Protein AF-A0A956JWN5-F1 (afdb_monomer_lite)

Secondary structure (DSSP, 8-state):
---GGGG--HHHHHHH-SSHHHHHHHHTT-SGGGTEEEEEE-TTS-EEEEEEEETTEEEEEEEETTT--EEE-SS-SSSS-HHHHHHHHHHHH-GGGGT---SS-----------------------------------

pLDDT: mean 74.76, std 22.41, range [24.73, 94.75]

Radius of gyration: 19.2 Å; chains: 1; bounding box: 53×40×54 Å

Foldseek 3Di:
DQQLLVPDDPVNLVVQFPDPVQLVLLQVLLDCVQAKDPWAAPPSNQKTWIWHQDDPGIKIWMAGSNVRAIDIPDPDPDPPGSPNSNPSSNCVVPVVSHVDCNPDDDDDDDDDDPDDDDDDDDDDDDDDDDDDDDDDDDD

Sequence (139 aa):
MTSAAASWTSERIAALAVDLKALERARKLSKPSKGWSGLAADDEGSVLRGTCSGSSGRYEVSVDLRSGDAECSCPSRQQPCKHALGMLLMLLADPSTFGIELGGAVGHDEGDEAASAPAAGDAAPTASADPAQTVELLA

Structure (mmCIF, N/CA/C/O backbone):
data_AF-A0A956JWN5-F1
#
_entry.id   AF-A0A956JWN5-F1
#
loop_
_atom_site.group_PDB
_atom_site.id
_atom_site.type_symbol
_atom_site.label_atom_id
_atom_site.label_alt_id
_atom_site.label_comp_id
_atom_site.label_asym_id
_atom_site.label_entity_id
_atom_site.label_seq_id
_atom_site.pdbx_PDB_ins_code
_atom_site.Cartn_x
_atom_site.Cartn_y
_atom_site.Cartn_z
_atom_site.occupancy
_atom_site.B_iso_or_equiv
_atom_site.auth_seq_id
_atom_site.auth_comp_id
_atom_site.auth_asym_id
_atom_site.auth_atom_id
_atom_site.pdbx_PDB_model_num
ATOM 1 N N . MET A 1 1 ? -19.256 -13.081 -9.674 1.00 48.66 1 MET A N 1
ATOM 2 C CA . MET A 1 1 ? -17.827 -13.166 -9.315 1.00 48.66 1 MET A CA 1
ATOM 3 C C . MET A 1 1 ? -17.553 -11.992 -8.397 1.00 48.66 1 MET A C 1
ATOM 5 O O . MET A 1 1 ? -17.767 -10.865 -8.817 1.00 48.66 1 MET A O 1
ATOM 9 N N . THR A 1 2 ? -17.257 -12.246 -7.125 1.00 57.31 2 THR A N 1
ATOM 10 C CA . THR A 1 2 ? -16.983 -11.187 -6.141 1.00 57.31 2 THR A CA 1
ATOM 11 C C . THR A 1 2 ? -15.560 -10.691 -6.372 1.00 57.31 2 THR A C 1
ATOM 13 O O . THR A 1 2 ? -14.642 -11.506 -6.363 1.00 57.31 2 THR A O 1
ATOM 16 N N . SER A 1 3 ? -15.375 -9.394 -6.626 1.00 71.94 3 SER A N 1
ATOM 17 C CA . SER A 1 3 ? -14.040 -8.805 -6.808 1.00 71.94 3 SER A CA 1
ATOM 18 C C . SER A 1 3 ? -13.193 -8.985 -5.540 1.00 71.94 3 SER A C 1
ATOM 20 O O . SER A 1 3 ? -13.714 -8.853 -4.428 1.00 71.94 3 SER A O 1
ATOM 22 N N . ALA A 1 4 ? -11.894 -9.277 -5.691 1.00 81.88 4 ALA A N 1
ATOM 23 C CA . ALA A 1 4 ? -10.971 -9.481 -4.570 1.00 81.88 4 ALA A CA 1
ATOM 24 C C . ALA A 1 4 ? -10.946 -8.267 -3.626 1.00 81.88 4 ALA A C 1
ATOM 26 O O . ALA A 1 4 ? -10.959 -8.445 -2.405 1.00 81.88 4 ALA A O 1
ATOM 27 N N . ALA A 1 5 ? -11.022 -7.052 -4.182 1.00 81.44 5 ALA A N 1
ATOM 28 C CA . ALA A 1 5 ? -11.096 -5.793 -3.445 1.00 81.44 5 ALA A CA 1
ATOM 29 C C . ALA A 1 5 ? -12.278 -5.718 -2.462 1.00 81.44 5 ALA A C 1
ATOM 31 O O . ALA A 1 5 ? -12.119 -5.203 -1.359 1.00 81.44 5 ALA A O 1
ATOM 32 N N . ALA A 1 6 ? -13.431 -6.310 -2.793 1.00 83.56 6 ALA A N 1
ATOM 33 C CA . ALA A 1 6 ? -14.615 -6.301 -1.926 1.00 83.56 6 ALA A CA 1
ATOM 34 C C . ALA A 1 6 ? -14.471 -7.184 -0.669 1.00 83.56 6 ALA A C 1
ATOM 36 O O . ALA A 1 6 ? -15.281 -7.090 0.249 1.00 83.56 6 ALA A O 1
ATOM 37 N N . SER A 1 7 ? -13.461 -8.062 -0.619 1.00 86.19 7 SER A N 1
ATOM 38 C CA . SER A 1 7 ? -13.209 -8.968 0.515 1.00 86.19 7 SER A CA 1
ATOM 39 C C . SER A 1 7 ? -12.255 -8.399 1.576 1.00 86.19 7 SER A C 1
ATOM 41 O O . SER A 1 7 ? -11.892 -9.095 2.532 1.00 86.19 7 SER A O 1
ATOM 43 N N . TRP A 1 8 ? -11.802 -7.156 1.398 1.00 89.31 8 TRP A N 1
ATOM 44 C CA . TRP A 1 8 ? -10.880 -6.490 2.311 1.00 89.31 8 TRP A CA 1
ATOM 45 C C . TRP A 1 8 ? -11.626 -5.681 3.368 1.00 89.31 8 TRP A C 1
ATOM 47 O O . TRP A 1 8 ? -12.599 -4.994 3.076 1.00 89.31 8 TRP A O 1
ATOM 57 N N . THR A 1 9 ? -11.143 -5.743 4.610 1.00 91.25 9 THR A N 1
ATOM 58 C CA . THR A 1 9 ? -11.657 -4.947 5.731 1.00 91.25 9 THR A CA 1
ATOM 59 C C . THR A 1 9 ? -10.508 -4.361 6.542 1.00 91.25 9 THR A C 1
ATOM 61 O O . THR A 1 9 ? -9.363 -4.820 6.456 1.00 91.25 9 THR A O 1
ATOM 64 N N . SER A 1 10 ? -10.808 -3.351 7.359 1.00 89.44 10 SER A N 1
ATOM 65 C CA . SER A 1 10 ? -9.827 -2.702 8.235 1.00 89.44 10 SER A CA 1
ATOM 66 C C . SER A 1 10 ? -9.170 -3.695 9.195 1.00 89.44 10 SER A C 1
ATOM 68 O O . SER A 1 10 ? -7.966 -3.619 9.441 1.00 89.44 10 SER A O 1
ATOM 70 N N . GLU A 1 11 ? -9.941 -4.657 9.702 1.00 90.56 11 GLU A N 1
ATOM 71 C CA . GLU A 1 11 ? -9.479 -5.726 10.588 1.00 90.56 11 GLU A CA 1
ATOM 72 C C . GLU A 1 11 ? -8.511 -6.661 9.864 1.00 90.56 11 GLU A C 1
ATOM 74 O O . GLU A 1 11 ? -7.470 -7.011 10.417 1.00 90.56 11 GLU A O 1
ATOM 79 N N . ARG A 1 12 ? -8.807 -7.019 8.605 1.00 91.50 12 ARG A N 1
ATOM 80 C CA . ARG A 1 12 ? -7.916 -7.851 7.786 1.00 91.50 12 ARG A CA 1
ATOM 81 C C . ARG A 1 12 ? -6.581 -7.155 7.531 1.00 91.50 12 ARG A C 1
ATOM 83 O O . ARG A 1 12 ? -5.536 -7.786 7.645 1.00 91.50 12 ARG A O 1
ATOM 90 N N . ILE A 1 13 ? -6.598 -5.853 7.248 1.00 89.69 13 ILE A N 1
ATOM 91 C CA . ILE A 1 13 ? -5.370 -5.061 7.079 1.00 89.69 13 ILE A CA 1
ATOM 92 C C . ILE A 1 13 ? -4.591 -4.976 8.394 1.00 89.69 13 ILE A C 1
ATOM 94 O O . ILE A 1 13 ? -3.369 -5.113 8.397 1.00 89.69 13 ILE A O 1
ATOM 98 N N . ALA A 1 14 ? -5.281 -4.767 9.517 1.00 88.38 14 ALA A N 1
ATOM 99 C CA . ALA A 1 14 ? -4.645 -4.729 10.829 1.00 88.38 14 ALA A CA 1
ATOM 100 C C . ALA A 1 14 ? -3.993 -6.074 11.189 1.00 88.38 14 ALA A C 1
ATOM 102 O O . ALA A 1 14 ? -2.897 -6.076 11.740 1.00 88.38 14 ALA A O 1
ATOM 103 N N . ALA A 1 15 ? -4.613 -7.199 10.819 1.00 89.88 15 ALA A N 1
ATOM 104 C CA . ALA A 1 15 ? -4.064 -8.539 11.029 1.00 89.88 15 ALA A CA 1
ATOM 105 C C . ALA A 1 15 ? -2.804 -8.828 10.191 1.00 89.88 15 ALA A C 1
ATOM 107 O O . ALA A 1 15 ? -1.997 -9.668 10.579 1.00 89.88 15 ALA A O 1
ATOM 108 N N . LEU A 1 16 ? -2.614 -8.130 9.064 1.00 86.69 16 LEU A N 1
ATOM 109 C CA . LEU A 1 16 ? -1.391 -8.216 8.258 1.00 86.69 16 LEU A CA 1
ATOM 110 C C . LEU A 1 16 ? -0.261 -7.325 8.782 1.00 86.69 16 LEU A C 1
ATOM 112 O O . LEU A 1 16 ? 0.892 -7.499 8.392 1.00 86.69 16 LEU A O 1
ATOM 116 N N . ALA A 1 17 ? -0.564 -6.334 9.620 1.00 85.25 17 ALA A N 1
ATOM 117 C CA . ALA A 1 17 ? 0.448 -5.417 10.116 1.00 85.25 17 ALA A CA 1
ATOM 118 C C . ALA A 1 17 ? 1.373 -6.117 11.122 1.00 85.25 17 ALA A C 1
ATOM 120 O O . ALA A 1 17 ? 0.924 -6.702 12.102 1.00 85.25 17 ALA A O 1
ATOM 121 N N . VAL A 1 18 ? 2.685 -5.979 10.912 1.00 81.31 18 VAL A N 1
ATOM 122 C CA . VAL A 1 18 ? 3.715 -6.531 11.813 1.00 81.31 18 VAL A CA 1
ATOM 123 C C . VAL A 1 18 ? 3.667 -5.884 13.206 1.00 81.31 18 VAL A C 1
ATOM 125 O O . VAL A 1 18 ? 4.026 -6.517 14.193 1.00 81.31 18 VAL A O 1
ATOM 128 N N . ASP A 1 19 ? 3.240 -4.621 13.292 1.00 84.81 19 ASP A N 1
ATOM 129 C CA . ASP A 1 19 ? 3.091 -3.877 14.546 1.00 84.81 19 ASP A CA 1
ATOM 130 C C . ASP A 1 19 ? 2.073 -2.730 14.400 1.00 84.81 19 ASP A C 1
ATOM 132 O O . ASP A 1 19 ? 1.874 -2.179 13.308 1.00 84.81 19 ASP A O 1
ATOM 136 N N . LEU A 1 20 ? 1.484 -2.300 15.520 1.00 84.81 20 LEU A N 1
ATOM 137 C CA . LEU A 1 20 ? 0.531 -1.186 15.564 1.00 84.81 20 LEU A CA 1
ATOM 138 C C . LEU A 1 20 ? 1.139 0.130 15.052 1.00 84.81 20 LEU A C 1
ATOM 140 O O . LEU A 1 20 ? 0.472 0.880 14.335 1.00 84.81 20 LEU A O 1
ATOM 144 N N . LYS A 1 21 ? 2.428 0.397 15.310 1.00 86.19 21 LYS A N 1
ATOM 145 C CA . LYS A 1 21 ? 3.104 1.614 14.821 1.00 86.19 21 LYS A CA 1
ATOM 146 C C . LYS A 1 21 ? 3.237 1.627 13.302 1.00 86.19 21 LYS A C 1
ATOM 148 O O . LYS A 1 21 ? 3.258 2.700 12.690 1.00 86.19 21 LYS A O 1
ATOM 153 N N . ALA A 1 22 ? 3.357 0.458 12.672 1.00 85.56 22 ALA A N 1
ATOM 154 C CA . ALA A 1 22 ? 3.376 0.360 11.216 1.00 85.56 22 ALA A CA 1
ATOM 155 C C . ALA A 1 22 ? 2.011 0.757 10.638 1.00 85.56 22 ALA A C 1
ATOM 157 O O . ALA A 1 22 ? 1.959 1.547 9.691 1.00 85.56 22 ALA A O 1
ATOM 158 N N . LEU A 1 23 ? 0.925 0.301 11.269 1.00 88.25 23 LEU A N 1
ATOM 159 C CA . LEU A 1 23 ? -0.444 0.641 10.886 1.00 88.25 23 LEU A CA 1
ATOM 160 C C . LEU A 1 23 ? -0.744 2.138 11.064 1.00 88.25 23 LEU A C 1
ATOM 162 O O . LEU A 1 23 ? -1.310 2.770 10.175 1.00 88.25 23 LEU A O 1
ATOM 166 N N . GLU A 1 24 ? -0.312 2.755 12.163 1.00 89.38 24 GLU A N 1
ATOM 167 C CA . GLU A 1 24 ? -0.466 4.203 12.372 1.00 89.38 24 GLU A CA 1
ATOM 168 C C . GLU A 1 24 ? 0.267 5.031 11.312 1.00 89.38 24 GLU A C 1
ATOM 170 O O . GLU A 1 24 ? -0.239 6.043 10.819 1.00 89.38 24 GLU A O 1
ATOM 175 N N . ARG A 1 25 ? 1.477 4.605 10.933 1.00 90.00 25 ARG A N 1
ATOM 176 C CA . ARG A 1 25 ? 2.240 5.257 9.862 1.00 90.00 25 ARG A CA 1
ATOM 177 C C . ARG A 1 25 ? 1.590 5.054 8.499 1.00 90.00 25 ARG A C 1
ATOM 179 O O . ARG A 1 25 ? 1.612 5.983 7.697 1.00 90.00 25 ARG A O 1
ATOM 186 N N . ALA A 1 26 ? 0.994 3.890 8.260 1.00 90.62 26 ALA A N 1
ATOM 187 C CA . ALA A 1 26 ? 0.234 3.595 7.052 1.00 90.62 26 ALA A CA 1
ATOM 188 C C . ALA A 1 26 ? -1.003 4.494 6.915 1.00 90.62 26 ALA A C 1
ATOM 190 O O . ALA A 1 26 ? -1.205 5.096 5.863 1.00 90.62 26 ALA A O 1
ATOM 191 N N . ARG A 1 27 ? -1.764 4.699 8.000 1.00 90.38 27 ARG A N 1
ATOM 192 C CA . ARG A 1 27 ? -2.925 5.615 8.037 1.00 90.38 27 ARG A CA 1
ATOM 193 C C . ARG A 1 27 ? -2.570 7.055 7.658 1.00 90.38 27 ARG A C 1
ATOM 195 O O . ARG A 1 27 ? -3.374 7.769 7.073 1.00 90.38 27 ARG A O 1
ATOM 202 N N . LYS A 1 28 ? -1.350 7.507 7.959 1.00 89.06 28 LYS A N 1
ATOM 203 C CA . LYS A 1 28 ? -0.883 8.849 7.557 1.00 89.06 28 LYS A CA 1
ATOM 204 C C . LYS A 1 28 ? -0.604 8.963 6.057 1.00 89.06 28 LYS A C 1
ATOM 206 O O . LYS A 1 28 ? -0.565 10.079 5.543 1.00 89.06 28 LYS A O 1
ATOM 211 N N . LEU A 1 29 ? -0.396 7.833 5.383 1.00 88.38 29 LEU A N 1
ATOM 212 C CA . LEU A 1 29 ? -0.091 7.727 3.958 1.00 88.38 29 LEU A CA 1
ATOM 213 C C . LEU A 1 29 ? -1.288 7.267 3.122 1.00 88.38 29 LEU A C 1
ATOM 215 O O . LEU A 1 29 ? -1.187 7.283 1.903 1.00 88.38 29 LEU A O 1
ATOM 219 N N . SER A 1 30 ? -2.424 6.913 3.723 1.00 89.69 30 SER A N 1
ATOM 220 C CA . SER A 1 30 ? -3.613 6.407 3.019 1.00 89.69 30 SER A CA 1
ATOM 221 C C . SER A 1 30 ? -4.422 7.497 2.299 1.00 89.69 30 SER A C 1
ATOM 223 O O . SER A 1 30 ? -5.638 7.400 2.186 1.00 89.69 30 SER A O 1
ATOM 225 N N . LYS A 1 31 ? -3.760 8.570 1.851 1.00 88.75 31 LYS A N 1
ATOM 226 C CA . LYS A 1 31 ? -4.354 9.649 1.055 1.00 88.75 31 LYS A CA 1
ATOM 227 C C . LYS A 1 31 ? -3.524 9.855 -0.212 1.00 88.75 31 LYS A C 1
ATOM 229 O O . LYS A 1 31 ? -2.306 9.997 -0.080 1.00 88.75 31 LYS A O 1
ATOM 234 N N . PRO A 1 32 ? -4.135 9.949 -1.404 1.00 86.50 32 PRO A N 1
ATOM 235 C CA . PRO A 1 32 ? -3.397 10.099 -2.663 1.00 86.50 32 PRO A CA 1
ATOM 236 C C . PRO A 1 32 ? -2.511 11.356 -2.677 1.00 86.50 32 PRO A C 1
ATOM 238 O O . PRO A 1 32 ? -1.380 11.331 -3.160 1.00 86.50 32 PRO A O 1
ATOM 241 N N . SER A 1 33 ? -2.945 12.424 -2.001 1.00 86.00 33 SER A N 1
ATOM 242 C CA . SER A 1 33 ? -2.190 13.674 -1.817 1.00 86.00 33 SER A CA 1
ATOM 243 C C . SER A 1 33 ? -0.875 13.540 -1.032 1.00 86.00 33 SER A C 1
ATOM 245 O O . SER A 1 33 ? -0.106 14.496 -0.948 1.00 86.00 33 SER A O 1
ATOM 247 N N . LYS A 1 34 ? -0.561 12.369 -0.462 1.00 85.19 34 LYS A N 1
ATOM 248 C CA . LYS A 1 34 ? 0.680 12.108 0.291 1.00 85.19 34 LYS A CA 1
ATOM 249 C C . LYS A 1 34 ? 1.845 11.629 -0.576 1.00 85.19 34 LYS A C 1
ATOM 251 O O . LYS A 1 34 ? 2.719 10.918 -0.091 1.00 85.19 34 LYS A O 1
ATOM 256 N N . GLY A 1 35 ? 1.882 12.070 -1.832 1.00 86.62 35 GLY A N 1
ATOM 257 C CA . GLY A 1 35 ? 2.972 11.778 -2.763 1.00 86.62 35 GLY A CA 1
ATOM 258 C C . GLY A 1 35 ? 2.782 10.485 -3.548 1.00 86.62 35 GLY A C 1
ATOM 259 O O . GLY A 1 35 ? 3.769 9.928 -4.030 1.00 86.62 35 GLY A O 1
ATOM 260 N N . TRP A 1 36 ? 1.543 10.006 -3.669 1.00 92.31 36 TRP A N 1
ATOM 261 C CA . TRP A 1 36 ? 1.227 8.874 -4.527 1.00 92.31 36 TRP A CA 1
ATOM 262 C C . TRP A 1 36 ? 1.078 9.305 -5.985 1.00 92.31 36 TRP A C 1
ATOM 264 O O . TRP A 1 36 ? 0.665 10.422 -6.292 1.00 92.31 36 TRP A O 1
ATOM 274 N N . SER A 1 37 ? 1.451 8.426 -6.904 1.00 91.81 37 SER A N 1
ATOM 275 C CA . SER A 1 37 ? 1.327 8.634 -8.347 1.00 91.81 37 SER A CA 1
ATOM 276 C C . SER A 1 37 ? 1.209 7.291 -9.060 1.00 91.81 37 SER A C 1
ATOM 278 O O . SER A 1 37 ? 1.791 6.302 -8.609 1.00 91.81 37 SER A O 1
ATOM 280 N N . GLY A 1 38 ? 0.490 7.254 -10.184 1.00 91.50 38 GLY A N 1
ATOM 281 C CA . GLY A 1 38 ? 0.294 6.022 -10.956 1.00 91.50 38 GLY A CA 1
ATOM 282 C C . GLY A 1 38 ? -0.460 4.938 -10.183 1.00 91.50 38 GLY A C 1
ATOM 283 O O . GLY A 1 38 ? -0.120 3.767 -10.316 1.00 91.50 38 GLY A O 1
ATOM 284 N N . LEU A 1 39 ? -1.410 5.339 -9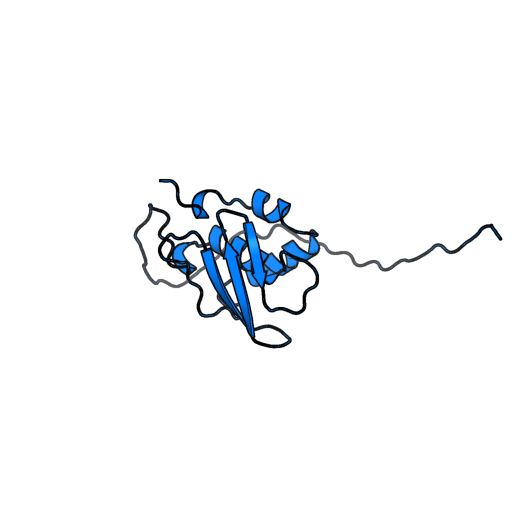.330 1.00 93.69 39 LEU A N 1
ATOM 285 C CA . LEU A 1 39 ? -2.306 4.420 -8.633 1.00 93.69 39 LEU A CA 1
ATOM 286 C C . LEU A 1 39 ? -3.249 3.798 -9.662 1.00 93.69 39 LEU A C 1
ATOM 288 O O . LEU A 1 39 ? -3.955 4.518 -10.363 1.00 93.69 39 LEU A O 1
ATOM 292 N N . ALA A 1 40 ? -3.211 2.478 -9.779 1.00 92.44 40 ALA A N 1
ATOM 293 C CA . ALA A 1 40 ? -4.058 1.720 -10.685 1.00 92.44 40 ALA A CA 1
ATOM 294 C C . ALA A 1 40 ? -4.182 0.282 -10.185 1.00 92.44 40 ALA A C 1
ATOM 296 O O . ALA A 1 40 ? -3.277 -0.234 -9.522 1.00 92.44 40 ALA A O 1
ATOM 297 N N . ALA A 1 41 ? -5.278 -0.373 -10.532 1.00 91.94 41 ALA A N 1
ATOM 298 C CA . ALA A 1 41 ? -5.394 -1.817 -10.447 1.00 91.94 41 ALA A CA 1
ATOM 299 C C . ALA A 1 41 ? -5.071 -2.476 -11.797 1.00 91.94 41 ALA A C 1
ATOM 301 O O . ALA A 1 41 ? -5.005 -1.807 -12.832 1.00 91.94 41 ALA A O 1
ATOM 302 N N . ASP A 1 42 ? -4.830 -3.785 -11.791 1.00 90.19 42 ASP A N 1
ATOM 303 C CA . ASP A 1 42 ? -4.837 -4.576 -13.020 1.00 90.19 42 ASP A CA 1
ATOM 304 C C . ASP A 1 42 ? -6.260 -4.716 -13.594 1.00 90.19 42 ASP A C 1
ATOM 306 O O . ASP A 1 42 ? -7.238 -4.327 -12.958 1.00 90.19 42 ASP A O 1
ATOM 310 N N . ASP A 1 43 ? -6.371 -5.301 -14.789 1.00 85.38 43 ASP A N 1
ATOM 311 C CA . ASP A 1 43 ? -7.644 -5.492 -15.502 1.00 85.38 43 ASP A CA 1
ATOM 312 C C . ASP A 1 43 ? -8.689 -6.265 -14.672 1.00 85.38 43 ASP A C 1
ATOM 314 O O . ASP A 1 43 ? -9.883 -5.986 -14.747 1.00 85.38 43 ASP A O 1
ATOM 318 N N . GLU A 1 44 ? -8.245 -7.189 -13.814 1.00 83.69 44 GLU A N 1
ATOM 319 C CA . GLU A 1 44 ? -9.123 -7.977 -12.944 1.00 83.69 44 GLU A CA 1
ATOM 320 C C . GLU A 1 44 ? -9.476 -7.260 -11.624 1.00 83.69 44 GLU A C 1
ATOM 322 O O . GLU A 1 44 ? -10.329 -7.727 -10.863 1.00 83.69 44 GLU A O 1
ATOM 327 N N . GLY A 1 45 ? -8.828 -6.131 -11.312 1.00 85.12 45 GLY A N 1
ATOM 328 C CA . GLY A 1 45 ? -8.993 -5.440 -10.031 1.00 85.12 45 GLY A CA 1
ATOM 329 C C . GLY A 1 45 ? -8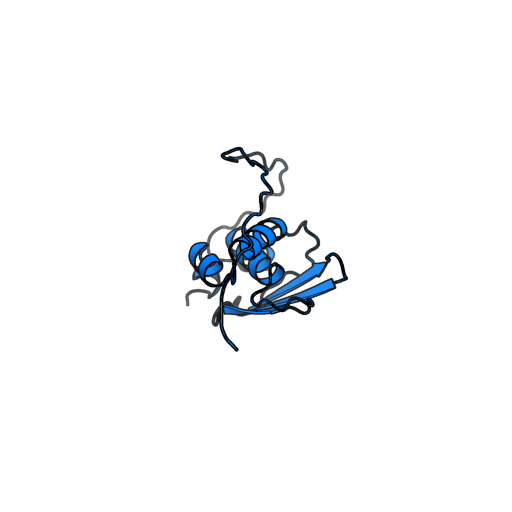.464 -6.244 -8.835 1.00 85.12 45 GLY A C 1
ATOM 330 O O . GLY A 1 45 ? -8.945 -6.080 -7.712 1.00 85.12 45 GLY A O 1
ATOM 331 N N . SER A 1 46 ? -7.510 -7.145 -9.075 1.00 89.06 46 SER A N 1
ATOM 332 C CA . SER A 1 46 ? -6.970 -8.102 -8.105 1.00 89.06 46 SER A CA 1
ATOM 333 C C . SER A 1 46 ? -5.576 -7.726 -7.601 1.00 89.06 46 SER A C 1
ATOM 335 O O . SER A 1 46 ? -5.160 -8.201 -6.551 1.00 89.06 46 SER A O 1
ATOM 337 N N . VAL A 1 47 ? -4.841 -6.887 -8.318 1.00 92.12 47 VAL A N 1
ATOM 338 C CA . VAL A 1 47 ? -3.492 -6.429 -7.993 1.00 92.12 47 VAL A CA 1
ATOM 339 C C . VAL A 1 47 ? -3.478 -4.913 -8.062 1.00 92.12 47 VAL A C 1
ATOM 341 O O . VAL A 1 47 ? -3.714 -4.321 -9.112 1.00 92.12 47 VAL A O 1
ATOM 344 N N . LEU A 1 48 ? -3.162 -4.275 -6.940 1.00 93.62 48 LEU A N 1
ATOM 345 C CA . LEU A 1 48 ? -2.952 -2.834 -6.879 1.00 93.62 48 LEU A CA 1
ATOM 346 C C . LEU A 1 48 ? -1.506 -2.508 -7.197 1.00 93.62 48 LEU A C 1
ATOM 348 O O . LEU A 1 48 ? -0.600 -3.192 -6.718 1.00 93.62 48 LEU A O 1
ATOM 352 N N . ARG A 1 49 ? -1.284 -1.421 -7.934 1.00 94.56 49 ARG A N 1
ATOM 353 C CA . ARG A 1 49 ? 0.037 -0.841 -8.163 1.00 94.56 49 ARG A CA 1
ATOM 354 C C . ARG A 1 49 ? 0.019 0.664 -7.960 1.00 94.56 49 ARG A C 1
ATOM 356 O O . ARG A 1 49 ? -0.988 1.338 -8.157 1.00 94.56 49 ARG A O 1
ATOM 363 N N . GLY A 1 50 ? 1.166 1.192 -7.559 1.00 94.31 50 GLY A N 1
ATOM 364 C CA . GLY A 1 50 ? 1.359 2.621 -7.391 1.00 94.31 50 GLY A CA 1
ATOM 365 C C . GLY A 1 50 ? 2.787 2.976 -7.030 1.00 94.31 50 GLY A C 1
ATOM 366 O O . GLY A 1 50 ? 3.582 2.139 -6.606 1.00 94.31 50 GLY A O 1
ATOM 367 N N . THR A 1 51 ? 3.109 4.255 -7.177 1.00 94.69 51 THR A N 1
ATOM 368 C CA . THR A 1 51 ? 4.395 4.806 -6.756 1.00 94.69 51 THR A CA 1
ATOM 369 C C . THR A 1 51 ? 4.191 5.801 -5.627 1.00 94.69 51 THR A C 1
ATOM 371 O O . THR A 1 51 ? 3.359 6.696 -5.733 1.00 94.69 51 THR A O 1
ATOM 374 N N . CYS A 1 52 ? 4.938 5.651 -4.535 1.00 92.75 52 CYS A N 1
ATOM 375 C CA . CYS A 1 52 ? 4.927 6.574 -3.404 1.00 92.75 52 CYS A CA 1
ATOM 376 C C . CYS A 1 52 ? 6.249 7.334 -3.362 1.00 92.75 52 CYS A C 1
ATOM 378 O O . CYS A 1 52 ? 7.320 6.735 -3.266 1.00 92.75 52 CYS A O 1
ATOM 380 N N . SER A 1 53 ? 6.183 8.659 -3.375 1.00 89.75 53 SER A N 1
ATOM 381 C CA . SER A 1 53 ? 7.340 9.520 -3.135 1.00 89.75 53 SER A CA 1
ATOM 382 C C . SER A 1 53 ? 7.513 9.697 -1.632 1.00 89.75 53 SER A C 1
ATOM 384 O O . SER A 1 53 ? 6.593 10.126 -0.939 1.00 89.75 53 SER A O 1
ATOM 386 N N . GLY A 1 54 ? 8.679 9.345 -1.103 1.00 80.81 54 GLY A N 1
ATOM 387 C CA . GLY A 1 54 ? 8.975 9.479 0.316 1.00 80.81 54 GLY A CA 1
ATOM 388 C C . GLY A 1 54 ? 10.394 9.957 0.578 1.00 80.81 54 GLY A C 1
ATOM 389 O O . GLY A 1 54 ? 11.114 10.391 -0.314 1.00 80.81 54 GLY A O 1
ATOM 390 N N . SER A 1 55 ? 10.800 9.857 1.843 1.00 71.50 55 SER A N 1
ATOM 391 C CA . SER A 1 55 ? 11.999 10.525 2.369 1.00 71.50 55 SER A CA 1
ATOM 392 C C . SER A 1 55 ? 13.324 10.185 1.674 1.00 71.50 55 SER A C 1
ATOM 394 O O . SER A 1 55 ? 14.269 10.951 1.807 1.00 71.50 55 SER A O 1
ATOM 396 N N . SER A 1 56 ? 13.421 9.045 0.993 1.00 77.06 56 SER A N 1
ATOM 397 C CA . SER A 1 56 ? 14.640 8.588 0.313 1.00 77.06 56 SER A CA 1
ATOM 398 C C . SER A 1 56 ? 14.411 8.254 -1.164 1.00 77.06 56 SER A C 1
ATOM 400 O O . SER A 1 56 ? 15.223 7.559 -1.761 1.00 77.06 56 SER A O 1
ATOM 402 N N . GLY A 1 57 ? 13.323 8.753 -1.765 1.00 86.19 57 GLY A N 1
ATOM 403 C CA . GLY A 1 57 ? 13.055 8.604 -3.197 1.00 86.19 57 GLY A CA 1
ATOM 404 C C . GLY A 1 57 ? 11.647 8.110 -3.515 1.00 86.19 57 GLY A C 1
ATOM 405 O O . GLY A 1 57 ? 10.737 8.181 -2.686 1.00 86.19 57 GLY A O 1
ATOM 406 N N . ARG A 1 58 ? 11.474 7.628 -4.748 1.00 90.81 58 ARG A N 1
ATOM 407 C CA . ARG A 1 58 ? 10.236 7.020 -5.242 1.00 90.81 58 ARG A CA 1
ATOM 408 C C . ARG A 1 58 ? 10.281 5.513 -4.995 1.00 90.81 58 ARG A C 1
ATOM 410 O O . ARG A 1 58 ? 11.235 4.860 -5.405 1.00 90.81 58 ARG A O 1
ATOM 417 N N . TYR A 1 59 ? 9.242 4.982 -4.361 1.00 92.19 59 TYR A N 1
ATOM 418 C CA . TYR A 1 59 ? 9.066 3.548 -4.149 1.00 92.19 59 TYR A CA 1
ATOM 419 C C . TYR A 1 59 ? 7.923 3.035 -4.998 1.00 92.19 59 TYR A C 1
ATOM 421 O O . TYR A 1 59 ? 6.844 3.624 -5.004 1.00 92.19 59 TYR A O 1
ATOM 429 N N . GLU A 1 60 ? 8.157 1.922 -5.666 1.00 94.00 60 GLU A N 1
ATOM 430 C CA . GLU A 1 60 ? 7.126 1.153 -6.340 1.00 94.00 60 GLU A CA 1
ATOM 431 C C . GLU A 1 60 ? 6.498 0.220 -5.312 1.00 94.00 60 GLU A C 1
ATOM 433 O O . GLU A 1 60 ? 7.196 -0.375 -4.485 1.00 94.00 60 GLU A O 1
ATOM 438 N N . VAL A 1 61 ? 5.173 0.166 -5.315 1.00 94.44 61 VAL A N 1
ATOM 439 C CA . VAL A 1 61 ? 4.368 -0.617 -4.385 1.00 94.44 61 VAL A CA 1
ATOM 440 C C . VAL A 1 61 ? 3.375 -1.414 -5.213 1.00 94.44 61 VAL A C 1
ATOM 442 O O . VAL A 1 61 ? 2.657 -0.835 -6.029 1.00 94.44 61 VAL A O 1
ATOM 445 N N . SER A 1 62 ? 3.346 -2.725 -5.000 1.00 94.75 62 SER A N 1
ATOM 446 C CA . SER A 1 62 ? 2.366 -3.632 -5.590 1.00 94.75 62 SER A CA 1
ATOM 447 C C . SER A 1 62 ? 1.773 -4.520 -4.502 1.00 94.75 62 SER A C 1
ATOM 449 O O . SER A 1 62 ? 2.500 -4.971 -3.617 1.00 94.75 62 SER A O 1
ATOM 451 N N . VAL A 1 63 ? 0.465 -4.759 -4.537 1.00 94.31 63 VAL A N 1
ATOM 452 C CA . VAL A 1 63 ? -0.224 -5.610 -3.558 1.00 94.31 63 VAL A CA 1
ATOM 453 C C . VAL A 1 63 ? -1.203 -6.528 -4.276 1.00 94.31 63 VAL A C 1
ATOM 455 O O . VAL A 1 63 ? -2.087 -6.040 -4.977 1.00 94.31 63 VAL A O 1
ATOM 458 N N . ASP A 1 64 ? -1.064 -7.840 -4.091 1.00 93.50 64 ASP A N 1
ATOM 459 C CA . ASP A 1 64 ? -2.035 -8.826 -4.570 1.00 93.50 64 ASP A CA 1
ATOM 460 C C . ASP A 1 64 ? -3.166 -8.964 -3.537 1.00 93.50 64 ASP A C 1
ATOM 462 O O . ASP A 1 64 ? -2.958 -9.341 -2.384 1.00 93.50 64 ASP A O 1
ATOM 466 N N . LEU A 1 65 ? -4.387 -8.629 -3.944 1.00 90.81 65 LEU A N 1
ATOM 467 C CA . LEU A 1 65 ? -5.586 -8.643 -3.109 1.00 90.81 65 LEU A CA 1
ATOM 468 C C . LEU A 1 65 ? -6.150 -10.053 -2.892 1.00 90.81 65 LEU A C 1
ATOM 470 O O . LEU A 1 65 ? -6.977 -10.235 -1.996 1.00 90.81 65 LEU A O 1
ATOM 474 N N . ARG A 1 66 ? -5.738 -11.044 -3.689 1.00 89.69 66 ARG A N 1
ATOM 475 C CA . ARG A 1 66 ? -6.149 -12.447 -3.540 1.00 89.69 66 ARG A CA 1
ATOM 476 C C . ARG A 1 66 ? -5.303 -13.132 -2.475 1.00 89.69 66 ARG A C 1
ATOM 478 O O . ARG A 1 66 ? -5.866 -13.775 -1.589 1.00 89.69 66 ARG A O 1
ATOM 485 N N . SER A 1 67 ? -3.980 -12.976 -2.540 1.00 87.62 67 SER A N 1
ATOM 486 C CA . SER A 1 67 ? -3.057 -13.604 -1.585 1.00 87.62 67 SER A CA 1
ATOM 487 C C . SER A 1 67 ? -2.738 -12.730 -0.370 1.00 87.62 67 SER A C 1
ATOM 489 O O . SER A 1 67 ? -2.443 -13.254 0.702 1.00 87.62 67 SER A O 1
ATOM 491 N N . GLY A 1 68 ? -2.853 -11.405 -0.495 1.00 86.00 68 GLY A N 1
ATOM 492 C CA . GLY A 1 68 ? -2.401 -10.450 0.517 1.00 86.00 68 GLY A CA 1
ATOM 493 C C . GLY A 1 68 ? -0.892 -10.200 0.490 1.00 86.00 68 GLY A C 1
ATOM 494 O O . GLY A 1 68 ? -0.375 -9.545 1.397 1.00 86.00 68 GLY A O 1
ATOM 495 N N . ASP A 1 69 ? -0.190 -10.704 -0.529 1.00 90.25 69 ASP A N 1
ATOM 496 C CA . ASP A 1 69 ? 1.232 -10.445 -0.719 1.00 90.25 69 ASP A CA 1
ATOM 497 C C . ASP A 1 69 ? 1.459 -8.989 -1.116 1.00 90.25 69 ASP A C 1
ATOM 499 O O . ASP A 1 69 ? 0.796 -8.438 -1.997 1.00 90.25 69 ASP A O 1
ATOM 503 N N . ALA A 1 70 ? 2.428 -8.364 -0.459 1.00 91.38 70 ALA A N 1
ATOM 504 C CA . ALA A 1 70 ? 2.794 -6.983 -0.695 1.00 91.38 70 ALA A CA 1
ATOM 505 C C . ALA A 1 70 ? 4.274 -6.883 -1.035 1.00 91.38 70 ALA A C 1
ATOM 507 O O . ALA A 1 70 ? 5.132 -7.333 -0.276 1.00 91.38 70 ALA A O 1
ATOM 508 N N . GLU A 1 71 ? 4.565 -6.208 -2.138 1.00 91.62 71 GLU A N 1
ATOM 509 C CA . GLU A 1 71 ? 5.916 -5.917 -2.578 1.00 91.62 71 GLU A CA 1
ATOM 510 C C . GLU A 1 71 ? 6.122 -4.405 -2.629 1.00 91.62 71 GLU A C 1
ATOM 512 O O . GLU A 1 71 ? 5.310 -3.644 -3.156 1.00 91.62 71 GLU A O 1
ATOM 517 N N . CYS A 1 72 ? 7.214 -3.940 -2.033 1.00 92.75 72 CYS A N 1
ATOM 518 C CA . CYS A 1 72 ? 7.559 -2.530 -2.038 1.00 92.75 72 CYS A CA 1
ATOM 519 C C . CYS A 1 72 ? 9.070 -2.361 -2.142 1.00 92.75 72 CYS A C 1
ATOM 521 O O . CYS A 1 72 ? 9.802 -2.927 -1.332 1.00 92.75 72 CYS A O 1
ATOM 523 N N . SER A 1 73 ? 9.533 -1.503 -3.055 1.00 90.56 73 SER A N 1
ATOM 524 C CA . SER A 1 73 ? 10.966 -1.234 -3.261 1.00 90.56 73 SER A CA 1
ATOM 525 C C . SER A 1 73 ? 11.627 -0.397 -2.154 1.00 90.56 73 SER A C 1
ATOM 527 O O . SER A 1 73 ? 12.786 0.004 -2.262 1.00 90.56 73 SER A O 1
ATOM 529 N N . CYS A 1 74 ? 10.912 -0.100 -1.065 1.00 88.56 74 CYS A N 1
ATOM 530 C CA . CYS A 1 74 ? 11.473 0.639 0.060 1.00 88.56 74 CYS A CA 1
ATOM 531 C C . CYS A 1 74 ? 12.471 -0.220 0.868 1.00 88.56 74 CYS A C 1
ATOM 533 O O . CYS A 1 74 ? 12.264 -1.422 1.014 1.00 88.56 74 CYS A O 1
ATOM 535 N N . PRO A 1 75 ? 13.494 0.379 1.510 1.00 84.94 75 PRO A N 1
ATOM 536 C CA . PRO A 1 75 ? 14.508 -0.349 2.290 1.00 84.94 75 PRO A CA 1
ATOM 537 C C . PRO A 1 75 ? 13.985 -0.929 3.625 1.00 84.94 75 PRO A C 1
ATOM 539 O O . PRO A 1 75 ? 14.766 -1.298 4.504 1.00 84.94 75 PRO A O 1
ATOM 542 N N . SER A 1 76 ? 12.664 -0.964 3.825 1.00 82.94 76 SER A N 1
ATOM 543 C CA . SER A 1 76 ? 12.040 -1.489 5.039 1.00 82.94 76 SER A CA 1
ATOM 544 C C . SER A 1 76 ? 12.248 -2.996 5.138 1.00 82.94 76 SER A C 1
ATOM 546 O O . SER A 1 76 ? 11.909 -3.740 4.224 1.00 82.94 76 SER A O 1
ATOM 548 N N 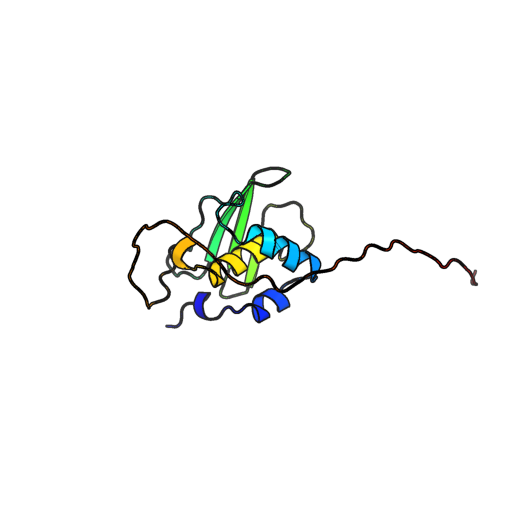. ARG A 1 77 ? 12.727 -3.453 6.296 1.00 79.56 77 ARG A N 1
ATOM 549 C CA . ARG A 1 77 ? 12.868 -4.884 6.616 1.00 79.56 77 ARG A CA 1
ATOM 550 C C . ARG A 1 77 ? 11.586 -5.513 7.173 1.00 79.56 77 ARG A C 1
ATOM 552 O O . ARG A 1 77 ? 11.572 -6.701 7.459 1.00 79.56 77 ARG A O 1
ATOM 559 N N . GLN A 1 78 ? 10.534 -4.714 7.361 1.00 80.94 78 GLN A N 1
ATOM 560 C CA . GLN A 1 78 ? 9.221 -5.169 7.820 1.00 80.94 78 GLN A CA 1
ATOM 561 C C . GLN A 1 78 ? 8.271 -5.227 6.624 1.00 80.94 78 GLN A C 1
ATOM 563 O O . GLN A 1 78 ? 8.079 -4.200 5.960 1.00 80.94 78 GLN A O 1
ATOM 568 N N . GLN A 1 79 ? 7.714 -6.413 6.372 1.00 78.94 79 GLN A N 1
ATOM 569 C CA . GLN A 1 79 ? 6.743 -6.692 5.317 1.00 78.94 79 GLN A CA 1
ATOM 570 C C . GLN A 1 79 ? 5.459 -7.253 5.945 1.00 78.94 79 GLN A C 1
ATOM 572 O O . GLN A 1 79 ? 5.566 -8.156 6.775 1.00 78.94 79 GLN A O 1
ATOM 577 N N . PRO A 1 80 ? 4.274 -6.736 5.579 1.00 86.75 80 PRO A N 1
ATOM 578 C CA . PRO A 1 80 ? 4.036 -5.603 4.681 1.00 86.75 80 PRO A CA 1
ATOM 579 C C . PRO A 1 80 ? 4.511 -4.268 5.279 1.00 86.75 80 PRO A C 1
ATOM 581 O O . PRO A 1 80 ? 4.333 -3.974 6.463 1.00 86.75 80 PRO A O 1
ATOM 584 N N . CYS A 1 81 ? 5.140 -3.434 4.448 1.00 91.81 81 CYS A N 1
ATOM 585 C CA . CYS A 1 81 ? 5.644 -2.136 4.888 1.00 91.81 81 CYS A CA 1
ATOM 586 C C . CYS A 1 81 ? 4.508 -1.103 5.041 1.00 91.81 81 CYS A C 1
ATOM 588 O O . CYS A 1 81 ? 3.398 -1.270 4.533 1.00 91.81 81 CYS A O 1
ATOM 590 N N . LYS A 1 82 ? 4.804 0.042 5.673 1.00 90.94 82 LYS A N 1
ATOM 591 C CA . LYS A 1 82 ? 3.826 1.138 5.843 1.00 90.94 82 LYS A CA 1
ATOM 592 C C . LYS A 1 82 ? 3.224 1.655 4.525 1.00 90.94 82 LYS A C 1
ATOM 594 O O . LYS A 1 82 ? 2.121 2.185 4.549 1.00 90.94 82 LYS A O 1
ATOM 599 N N . HIS A 1 83 ? 3.942 1.545 3.401 1.00 92.75 83 HIS A N 1
ATOM 600 C CA . HIS A 1 83 ? 3.439 1.990 2.097 1.00 92.75 83 HIS A CA 1
ATOM 601 C C . HIS A 1 83 ? 2.395 1.010 1.555 1.00 92.75 83 HIS A C 1
ATOM 603 O O . HIS A 1 83 ? 1.321 1.445 1.157 1.00 92.75 83 HIS A O 1
ATOM 609 N N . ALA A 1 84 ? 2.666 -0.296 1.621 1.00 93.12 84 ALA A N 1
ATOM 610 C CA . ALA A 1 84 ? 1.713 -1.329 1.219 1.00 93.12 84 ALA A CA 1
ATOM 611 C C . ALA A 1 84 ? 0.435 -1.291 2.067 1.00 93.12 84 ALA A C 1
ATOM 613 O O . ALA A 1 84 ? -0.668 -1.229 1.531 1.00 93.12 84 ALA A O 1
ATOM 614 N N . LEU A 1 85 ? 0.580 -1.213 3.395 1.00 92.75 85 LEU A N 1
ATOM 615 C CA . LEU A 1 85 ? -0.561 -1.041 4.298 1.00 92.75 85 LEU A CA 1
ATOM 616 C C . LEU A 1 85 ? -1.324 0.263 4.009 1.00 92.75 85 LEU A C 1
ATOM 618 O O . LEU A 1 85 ? -2.547 0.289 4.067 1.00 92.75 85 LEU A O 1
ATOM 622 N N . GLY A 1 86 ? -0.616 1.348 3.677 1.00 92.81 86 GLY A N 1
ATOM 623 C CA . GLY A 1 86 ? -1.232 2.631 3.333 1.00 92.81 86 GLY A CA 1
ATOM 624 C C . GLY A 1 86 ? -2.056 2.560 2.048 1.00 92.81 86 GLY A C 1
ATOM 625 O O . GLY A 1 86 ? -3.128 3.155 1.986 1.00 92.81 86 GLY A O 1
ATOM 626 N N . MET A 1 87 ? -1.588 1.793 1.060 1.00 93.75 87 MET A N 1
ATOM 627 C CA . MET A 1 87 ? -2.306 1.540 -0.190 1.00 93.75 87 MET A CA 1
ATOM 628 C C . MET A 1 87 ? -3.573 0.709 0.044 1.00 93.75 87 MET A C 1
ATOM 630 O O . MET A 1 87 ? -4.634 1.078 -0.447 1.00 93.75 87 MET A O 1
ATOM 634 N N . LEU A 1 88 ? -3.500 -0.350 0.856 1.00 92.88 88 LEU A N 1
ATOM 635 C CA . LEU A 1 88 ? -4.679 -1.144 1.227 1.00 92.88 88 LEU A CA 1
ATOM 636 C C . LEU A 1 88 ? -5.724 -0.311 1.985 1.00 92.88 88 LEU A C 1
ATOM 638 O O . LEU A 1 88 ? -6.919 -0.438 1.744 1.00 92.88 88 LEU A O 1
ATOM 642 N N . LEU A 1 89 ? -5.288 0.577 2.882 1.00 93.19 89 LEU A N 1
ATOM 643 C CA . LEU A 1 89 ? -6.195 1.497 3.574 1.00 93.19 89 LEU A CA 1
ATOM 644 C C . LEU A 1 89 ? -6.830 2.514 2.617 1.00 93.19 89 LEU A C 1
ATOM 646 O O . LEU A 1 89 ? -7.970 2.912 2.827 1.00 93.19 89 LEU A O 1
ATOM 650 N N . MET A 1 90 ? -6.103 2.932 1.579 1.00 93.00 90 MET A N 1
ATOM 651 C CA . MET A 1 90 ? -6.634 3.810 0.538 1.00 93.00 90 MET A CA 1
ATOM 652 C C . MET A 1 90 ? -7.697 3.096 -0.296 1.00 93.00 90 MET A C 1
ATOM 654 O O . MET A 1 90 ? -8.735 3.690 -0.544 1.00 93.00 90 MET A O 1
ATOM 658 N N . LEU A 1 91 ? -7.485 1.819 -0.639 1.00 92.19 91 LEU A N 1
ATOM 659 C CA . LEU A 1 91 ? -8.484 0.995 -1.328 1.00 92.19 91 LEU A CA 1
ATOM 660 C C . LEU A 1 91 ? -9.806 0.942 -0.550 1.00 92.19 91 LEU A C 1
ATOM 662 O O . LEU A 1 91 ? -10.870 1.050 -1.147 1.00 92.19 91 LEU A O 1
ATOM 666 N N . LEU A 1 92 ? -9.743 0.777 0.776 1.00 91.12 92 LEU A N 1
ATOM 667 C CA . LEU A 1 92 ? -10.945 0.755 1.617 1.00 91.12 92 LEU A CA 1
ATOM 668 C C . LEU A 1 92 ? -11.632 2.114 1.726 1.00 91.12 92 LEU A C 1
ATOM 670 O O . LEU A 1 92 ? -12.842 2.165 1.924 1.00 91.12 92 LEU A O 1
ATOM 674 N N . ALA A 1 93 ? -10.858 3.197 1.679 1.00 89.94 93 ALA A N 1
ATOM 675 C CA . ALA A 1 93 ? -11.397 4.545 1.768 1.00 89.94 93 ALA A CA 1
ATOM 676 C C . ALA A 1 93 ? -12.079 4.954 0.461 1.00 89.94 93 ALA A C 1
ATOM 678 O O . ALA A 1 93 ? -13.175 5.504 0.493 1.00 89.94 93 ALA A O 1
ATOM 679 N N . ASP A 1 94 ? -11.417 4.689 -0.663 1.00 89.50 94 ASP A N 1
ATOM 680 C CA . ASP A 1 94 ? -11.922 4.977 -1.992 1.00 89.50 94 ASP A CA 1
ATOM 681 C C . ASP A 1 94 ? -11.283 4.034 -3.038 1.00 89.50 94 ASP A C 1
ATOM 683 O O . ASP A 1 94 ? -10.137 4.237 -3.454 1.00 89.50 94 ASP A O 1
ATOM 687 N N . PRO A 1 95 ? -12.000 2.990 -3.487 1.00 88.62 95 PRO A N 1
ATOM 688 C CA . PRO A 1 95 ? -11.501 2.065 -4.502 1.00 88.62 95 PRO A CA 1
ATOM 689 C C . PRO A 1 95 ? -11.429 2.702 -5.900 1.00 88.62 95 PRO A C 1
ATOM 691 O O . PRO A 1 95 ? -10.634 2.255 -6.734 1.00 88.62 95 PRO A O 1
ATOM 694 N N . SER A 1 96 ? -12.189 3.776 -6.143 1.00 88.00 96 SER A N 1
ATOM 695 C CA . SER A 1 96 ? -12.208 4.480 -7.430 1.00 88.00 96 SER A CA 1
ATOM 696 C C . SER A 1 96 ? -10.875 5.177 -7.735 1.00 88.00 96 SER A C 1
ATOM 698 O O . SER A 1 96 ? -10.465 5.240 -8.893 1.00 88.00 96 SER A O 1
ATOM 700 N N . THR A 1 97 ? -10.103 5.542 -6.701 1.00 89.62 97 THR A N 1
ATOM 701 C CA . THR A 1 97 ? -8.708 6.009 -6.817 1.00 89.62 97 THR A CA 1
ATOM 702 C C . THR A 1 97 ? -7.806 5.039 -7.604 1.00 89.62 97 THR A C 1
ATOM 704 O O . THR A 1 97 ? -6.815 5.464 -8.199 1.00 89.62 97 THR A O 1
ATOM 707 N N . PHE A 1 98 ? -8.132 3.743 -7.630 1.00 89.88 98 PHE A N 1
ATOM 708 C CA . PHE A 1 98 ? -7.389 2.716 -8.372 1.00 89.88 98 PHE A CA 1
ATOM 709 C C . PHE A 1 98 ? -8.058 2.316 -9.694 1.00 89.88 98 PHE A C 1
ATOM 711 O O . PHE A 1 98 ? -7.581 1.398 -10.360 1.00 89.88 98 PHE A O 1
ATOM 718 N N . GLY A 1 99 ? -9.161 2.968 -10.070 1.00 87.12 99 GLY A N 1
ATOM 719 C CA . GLY A 1 99 ? -10.003 2.554 -11.192 1.00 87.12 99 GLY A CA 1
ATOM 720 C C . GLY A 1 99 ? -10.804 1.280 -10.909 1.00 87.12 99 GLY A C 1
ATOM 721 O O . GLY A 1 99 ? -11.249 0.625 -11.848 1.00 87.12 99 GLY A O 1
ATOM 722 N N . ILE A 1 100 ? -10.970 0.901 -9.634 1.00 84.31 100 ILE A N 1
ATOM 723 C CA . ILE A 1 100 ? -11.801 -0.241 -9.248 1.00 84.31 100 ILE A CA 1
ATOM 724 C C . ILE A 1 100 ? -13.224 0.256 -9.021 1.00 84.31 100 ILE A C 1
ATOM 726 O O . ILE A 1 100 ? -13.554 0.827 -7.982 1.00 84.31 100 ILE A O 1
ATOM 730 N N . GLU A 1 101 ? -14.085 -0.043 -9.984 1.00 74.69 101 GLU A N 1
ATOM 731 C CA . GLU A 1 101 ? -15.523 0.163 -9.876 1.00 74.69 101 GLU A CA 1
ATOM 732 C C . GLU A 1 101 ? -16.125 -1.004 -9.075 1.00 74.69 101 GLU A C 1
ATOM 734 O O . GLU A 1 101 ? -16.556 -2.022 -9.630 1.00 74.69 101 GLU A O 1
ATOM 739 N N . LEU A 1 102 ? -16.136 -0.899 -7.742 1.00 66.25 102 LEU A N 1
ATOM 740 C CA . LEU A 1 102 ? -16.921 -1.818 -6.916 1.00 66.25 102 LEU A CA 1
ATOM 741 C C . LEU A 1 102 ? -18.396 -1.544 -7.210 1.00 66.25 102 LEU A C 1
ATOM 743 O O . LEU A 1 102 ? -18.945 -0.560 -6.730 1.00 66.25 102 LEU A O 1
ATOM 747 N N . GLY A 1 103 ? -18.999 -2.380 -8.060 1.00 54.28 103 GLY A N 1
ATOM 748 C CA . GLY A 1 103 ? -20.329 -2.181 -8.635 1.00 54.28 103 GLY A CA 1
ATOM 749 C C . GLY A 1 103 ? -21.354 -1.614 -7.650 1.00 54.28 103 GLY A C 1
ATOM 750 O O . GLY A 1 103 ? -21.944 -2.361 -6.871 1.00 54.28 103 GLY A O 1
ATOM 751 N N . GLY A 1 104 ? -21.568 -0.297 -7.733 1.00 41.72 104 GLY A N 1
ATOM 752 C CA . GLY A 1 104 ? -22.590 0.414 -6.972 1.00 41.72 104 GLY A CA 1
ATOM 753 C C . GLY A 1 104 ? -22.205 1.804 -6.460 1.00 41.72 104 GLY A C 1
ATOM 754 O O . GLY A 1 104 ? -22.213 1.996 -5.253 1.00 41.72 104 GLY A O 1
ATOM 755 N N . ALA A 1 105 ? -21.944 2.763 -7.357 1.00 39.81 105 ALA A N 1
ATOM 756 C CA . ALA A 1 105 ? -22.585 4.092 -7.392 1.00 39.81 105 ALA A CA 1
ATOM 757 C C . ALA A 1 105 ? -21.886 4.985 -8.431 1.00 39.81 105 ALA A C 1
ATOM 759 O O . ALA A 1 105 ? -20.767 5.444 -8.236 1.00 39.81 105 ALA A O 1
ATOM 760 N N . VAL A 1 106 ? -22.582 5.242 -9.537 1.00 47.66 106 VAL A N 1
ATOM 761 C CA . VAL A 1 106 ? -22.266 6.329 -10.466 1.00 47.66 106 VAL A CA 1
ATOM 762 C C . VAL A 1 106 ? -22.466 7.677 -9.771 1.00 47.66 106 VAL A C 1
ATOM 764 O O . VAL A 1 106 ? -23.513 7.902 -9.165 1.00 47.66 106 VAL A O 1
ATOM 767 N N . GLY A 1 107 ? -21.491 8.577 -9.909 1.00 36.88 107 GLY A N 1
ATOM 768 C CA . GLY A 1 107 ? -21.628 9.981 -9.525 1.00 36.88 107 GLY A CA 1
ATOM 769 C C . GLY A 1 107 ? -20.304 10.651 -9.176 1.00 36.88 107 GLY A C 1
ATOM 770 O O . GLY A 1 107 ? -20.042 10.900 -8.009 1.00 36.88 107 GLY A O 1
ATOM 771 N N . HIS A 1 108 ? -19.488 10.973 -10.184 1.00 45.62 108 HIS A N 1
ATOM 772 C CA . HIS A 1 108 ? -18.609 12.135 -10.068 1.00 45.62 108 HIS A CA 1
ATOM 773 C C . HIS A 1 108 ? -19.475 13.383 -10.288 1.00 45.62 108 HIS A C 1
ATOM 775 O O . HIS A 1 108 ? -19.894 13.642 -11.418 1.00 45.62 108 HIS A O 1
ATOM 781 N N . ASP A 1 109 ? -19.727 14.151 -9.230 1.00 35.59 109 ASP A N 1
ATOM 782 C CA . ASP A 1 109 ? -19.850 15.601 -9.338 1.00 35.59 109 ASP A CA 1
ATOM 783 C C . ASP A 1 109 ? -18.688 16.240 -8.569 1.00 35.59 109 ASP A C 1
ATOM 785 O O . ASP A 1 109 ? -18.461 15.992 -7.388 1.00 35.59 109 ASP A O 1
ATOM 789 N N . GLU A 1 110 ? -17.861 16.985 -9.300 1.00 53.94 110 GLU A N 1
ATOM 790 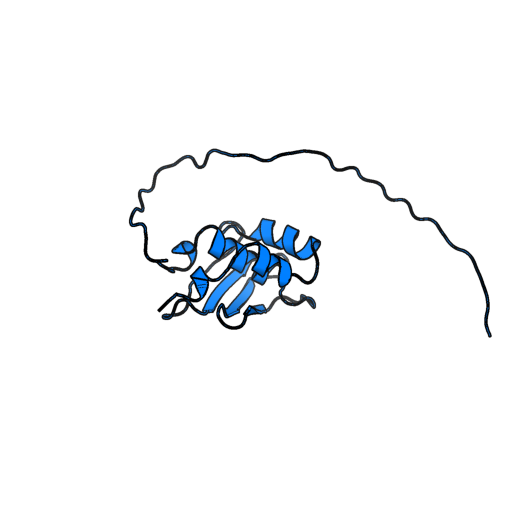C CA . GLU A 1 110 ? -16.797 17.809 -8.746 1.00 53.94 110 GLU A CA 1
ATOM 791 C C . GLU A 1 110 ? -17.442 19.024 -8.064 1.00 53.94 110 GLU A C 1
ATOM 793 O O . GLU A 1 110 ? -17.983 19.910 -8.727 1.00 53.94 110 GLU A O 1
ATOM 798 N N . GLY A 1 111 ? -17.374 19.060 -6.733 1.00 28.28 111 GLY A N 1
ATOM 799 C CA . GLY A 1 111 ? -17.848 20.159 -5.901 1.00 28.28 111 GLY A CA 1
ATOM 800 C C . GLY A 1 111 ? -17.109 20.192 -4.563 1.00 28.28 111 GLY A C 1
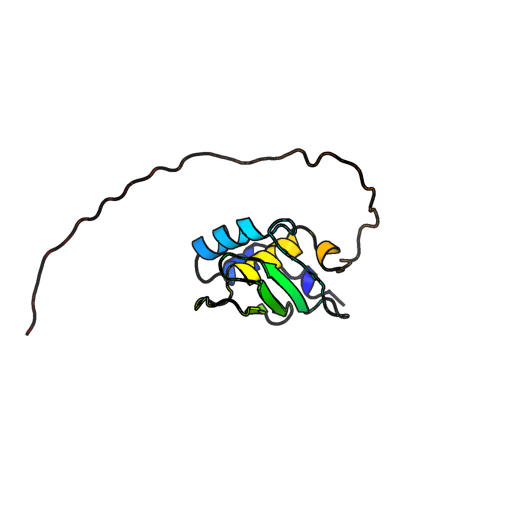ATOM 801 O O . GLY A 1 111 ? -17.093 19.218 -3.823 1.00 28.28 111 GLY A O 1
ATOM 802 N N . ASP A 1 112 ? -16.454 21.318 -4.316 1.00 42.66 112 ASP A N 1
ATOM 803 C CA . ASP A 1 112 ? -15.709 21.743 -3.127 1.00 42.66 112 ASP A CA 1
ATOM 804 C C . ASP A 1 112 ? -16.400 21.460 -1.765 1.00 42.66 112 ASP A C 1
ATOM 806 O O . ASP A 1 112 ? -17.623 21.391 -1.692 1.00 42.66 112 ASP A O 1
ATOM 810 N N . GLU A 1 113 ? -15.589 21.395 -0.692 1.00 38.84 113 GLU A N 1
ATOM 811 C CA . GLU A 1 113 ? -15.914 21.205 0.747 1.00 38.84 113 GLU A CA 1
ATOM 812 C C . GLU A 1 113 ? -15.996 19.764 1.304 1.00 38.84 113 GLU A C 1
ATOM 814 O O . GLU A 1 113 ? -17.048 19.244 1.675 1.00 38.84 113 GLU A O 1
ATOM 819 N N . ALA A 1 114 ? -14.827 19.147 1.534 1.00 34.91 114 ALA A N 1
ATOM 820 C CA . ALA A 1 114 ? -14.697 18.003 2.444 1.00 34.91 114 ALA A CA 1
ATOM 821 C C . ALA A 1 114 ? -14.554 18.472 3.906 1.00 34.91 114 ALA A C 1
ATOM 823 O O . ALA A 1 114 ? -13.472 18.421 4.503 1.00 34.91 114 ALA A O 1
ATOM 824 N N . ALA A 1 115 ? -15.670 18.910 4.489 1.00 38.44 115 ALA A N 1
ATOM 825 C CA . ALA A 1 115 ? -15.804 19.159 5.917 1.00 38.44 115 ALA A CA 1
ATOM 826 C C . ALA A 1 115 ? -16.381 17.931 6.654 1.00 38.44 115 ALA A C 1
ATOM 828 O O . ALA A 1 115 ? -17.550 17.606 6.492 1.00 38.44 115 ALA A O 1
ATOM 829 N N . SER A 1 116 ? -15.563 17.377 7.567 1.00 41.25 116 SER A N 1
ATOM 830 C CA . SER A 1 116 ? -15.939 16.773 8.872 1.00 41.25 116 SER A CA 1
ATOM 831 C C . SER A 1 116 ? -16.749 15.453 8.887 1.00 41.25 116 SER A C 1
ATOM 833 O O . SER A 1 116 ? -17.630 15.243 8.076 1.00 41.25 116 SER A O 1
ATOM 835 N N . ALA A 1 117 ? -16.569 14.480 9.796 1.00 43.06 117 ALA A N 1
ATOM 836 C CA . ALA A 1 117 ? -16.085 14.439 11.189 1.00 43.06 117 ALA A CA 1
ATOM 837 C C . ALA A 1 117 ? -15.952 12.950 11.658 1.00 43.06 117 ALA A C 1
ATOM 839 O O . ALA A 1 117 ? -16.224 12.057 10.857 1.00 43.06 117 ALA A O 1
ATOM 840 N N . PRO A 1 118 ? -15.682 12.617 12.944 1.00 42.06 118 PRO A N 1
ATOM 841 C CA . PRO A 1 118 ? -14.981 13.353 13.990 1.00 42.06 118 PRO A CA 1
ATOM 842 C C . PRO A 1 118 ? -13.672 12.662 14.416 1.00 42.06 118 PRO A C 1
ATOM 844 O O . PRO A 1 118 ? -13.590 11.449 14.617 1.00 42.06 118 PRO A O 1
ATOM 847 N N . ALA A 1 119 ? -12.664 13.490 14.674 1.00 45.19 119 ALA A N 1
ATOM 848 C CA . ALA A 1 119 ? -11.610 13.157 15.612 1.00 45.19 119 ALA A CA 1
ATOM 849 C C . ALA A 1 119 ? -12.209 13.159 17.030 1.00 45.19 119 ALA A C 1
ATOM 851 O O . ALA A 1 119 ? -12.477 14.213 17.598 1.00 45.19 119 ALA A O 1
ATOM 852 N N . ALA A 1 120 ? -12.417 11.975 17.590 1.00 33.62 120 ALA A N 1
ATOM 853 C CA . ALA A 1 120 ? -12.270 11.755 19.022 1.00 33.62 120 ALA A CA 1
ATOM 854 C C . ALA A 1 120 ? -10.871 11.147 19.191 1.00 33.62 120 ALA A C 1
ATOM 856 O O . ALA A 1 120 ? -10.539 10.180 18.517 1.00 33.62 120 ALA A O 1
ATOM 857 N N . GLY A 1 121 ? -9.961 11.662 19.993 1.00 24.73 121 GLY A N 1
ATOM 858 C CA . GLY A 1 121 ? -10.036 12.693 21.006 1.00 24.73 121 GLY A CA 1
ATOM 859 C C . GLY A 1 121 ? -8.779 12.489 21.843 1.00 24.73 121 GLY A C 1
ATOM 860 O O . GLY A 1 121 ? -8.529 11.371 22.268 1.00 24.73 121 GLY A O 1
ATOM 861 N N . ASP A 1 122 ? -8.003 13.561 21.934 1.00 28.38 122 ASP A N 1
ATOM 862 C CA . ASP A 1 122 ? -6.959 13.935 22.891 1.00 28.38 122 ASP A CA 1
ATOM 863 C C . ASP A 1 122 ? -6.028 12.922 23.598 1.00 28.38 122 ASP A C 1
ATOM 865 O O . ASP A 1 122 ? -6.360 11.796 23.951 1.00 28.38 122 ASP A O 1
ATOM 869 N N . ALA A 1 123 ? -4.879 13.500 23.947 1.00 28.38 123 ALA A N 1
ATOM 870 C CA . ALA A 1 123 ? -3.955 13.110 24.995 1.00 28.38 123 ALA A CA 1
ATOM 871 C C . ALA A 1 123 ? -2.905 12.047 24.648 1.00 28.38 123 ALA A C 1
ATOM 873 O O . ALA A 1 123 ? -2.984 10.867 24.987 1.00 28.38 123 ALA A O 1
ATOM 874 N N . ALA A 1 124 ? -1.788 12.560 24.125 1.00 36.94 124 ALA A N 1
ATOM 875 C CA . ALA A 1 124 ? -0.497 12.162 24.674 1.00 36.94 124 ALA A CA 1
ATOM 876 C C . ALA A 1 124 ? -0.534 12.274 26.214 1.00 36.94 124 ALA A C 1
ATOM 878 O O . ALA A 1 124 ? -1.144 13.196 26.759 1.00 36.94 124 ALA A O 1
ATOM 879 N N . PRO A 1 125 ? 0.238 11.440 26.915 1.00 34.88 125 PRO A N 1
ATOM 880 C CA . PRO A 1 125 ? 1.396 12.089 27.506 1.00 34.88 125 PRO A CA 1
ATOM 881 C C . PRO A 1 125 ? 2.705 11.390 27.166 1.00 34.88 125 PRO A C 1
ATOM 883 O O . PRO A 1 125 ? 2.813 10.181 26.972 1.00 34.88 125 PRO A O 1
ATOM 886 N N . THR A 1 126 ? 3.716 12.242 27.092 1.00 39.81 126 THR A N 1
ATOM 887 C CA . THR A 1 126 ? 5.121 11.892 27.142 1.00 39.81 126 THR A CA 1
ATOM 888 C C . THR A 1 126 ? 5.421 11.248 28.496 1.00 39.81 126 THR A C 1
ATOM 890 O O . THR A 1 126 ? 4.893 11.677 29.517 1.00 39.81 126 THR A O 1
ATOM 893 N N . ALA A 1 127 ? 6.295 10.247 28.512 1.00 32.50 127 ALA A N 1
ATOM 894 C CA . ALA A 1 127 ? 7.189 9.988 29.635 1.00 32.50 127 ALA A CA 1
ATOM 895 C C . ALA A 1 12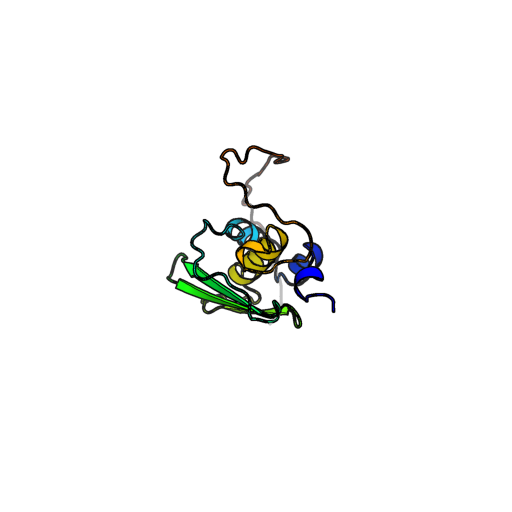7 ? 8.246 8.980 29.187 1.00 32.50 127 ALA A C 1
ATOM 897 O O . ALA A 1 127 ? 7.995 7.781 29.080 1.00 32.50 127 ALA A O 1
ATOM 898 N N . SER A 1 128 ? 9.446 9.491 28.925 1.00 42.88 128 SER A N 1
ATOM 899 C CA . SER A 1 128 ? 10.657 8.718 29.164 1.00 42.88 128 SER A CA 1
ATOM 900 C C . SER A 1 128 ? 10.729 8.393 30.655 1.00 42.88 128 SER A C 1
ATOM 902 O O . SER A 1 128 ? 10.659 9.310 31.469 1.00 42.88 128 SER A O 1
ATOM 904 N N . ALA A 1 129 ? 10.923 7.123 30.992 1.00 32.81 129 ALA A N 1
ATOM 905 C CA . ALA A 1 129 ? 11.583 6.693 32.220 1.00 32.81 129 ALA A CA 1
ATOM 906 C C . ALA A 1 129 ? 12.039 5.236 32.051 1.00 32.81 129 ALA A C 1
ATOM 908 O O . ALA A 1 129 ? 11.237 4.309 32.112 1.00 32.81 129 ALA A O 1
ATOM 909 N N . ASP A 1 130 ? 13.339 5.067 31.816 1.00 43.62 130 ASP A N 1
ATOM 910 C CA . ASP A 1 130 ? 14.100 3.898 32.268 1.00 43.62 130 ASP A CA 1
ATOM 911 C C . ASP A 1 130 ? 14.094 3.936 33.809 1.00 43.62 130 ASP A C 1
ATOM 913 O O . ASP A 1 130 ? 14.231 5.034 34.367 1.00 43.62 130 ASP A O 1
ATOM 917 N N . PRO A 1 131 ? 13.884 2.814 34.521 1.00 43.62 131 PRO A N 1
ATOM 918 C CA . PRO A 1 131 ? 15.068 2.126 35.048 1.00 43.62 131 PRO A CA 1
ATOM 919 C C . PRO A 1 131 ? 14.880 0.617 35.306 1.00 43.62 131 PRO A C 1
ATOM 921 O O . PRO A 1 131 ? 13.876 0.202 35.878 1.00 43.62 131 PRO A O 1
ATOM 924 N N . ALA A 1 132 ? 15.910 -0.187 35.028 1.00 36.25 132 ALA A N 1
ATOM 925 C CA . ALA A 1 132 ? 16.452 -1.146 36.007 1.00 36.25 132 ALA A CA 1
ATOM 926 C C . ALA A 1 132 ? 17.655 -1.908 35.433 1.00 36.25 132 ALA A C 1
ATOM 928 O O . ALA A 1 132 ? 17.520 -2.908 34.731 1.00 36.25 132 ALA A O 1
ATOM 929 N N . GLN A 1 133 ? 18.853 -1.478 35.827 1.00 44.72 133 GLN A N 1
ATOM 930 C CA . GLN A 1 133 ? 19.925 -2.432 36.088 1.00 44.72 133 GLN A CA 1
ATOM 931 C C . GLN A 1 133 ? 19.609 -3.154 37.404 1.00 44.72 133 GLN A C 1
ATOM 933 O O . GLN A 1 133 ? 19.237 -2.490 38.370 1.00 44.72 133 GLN A O 1
ATOM 938 N N . THR A 1 134 ? 19.810 -4.472 37.470 1.00 38.34 134 THR A N 1
ATOM 939 C CA . THR A 1 134 ? 20.877 -5.085 38.289 1.00 38.34 134 THR A CA 1
ATOM 940 C C . THR A 1 134 ? 20.702 -6.612 38.403 1.00 38.34 134 THR A C 1
ATOM 942 O O . THR A 1 134 ? 19.613 -7.073 38.721 1.00 38.34 134 THR A O 1
ATOM 945 N N . VAL A 1 135 ? 21.813 -7.322 38.134 1.00 43.12 135 VAL A N 1
ATOM 946 C CA . VAL A 1 135 ? 22.298 -8.648 38.610 1.00 43.12 135 VAL A CA 1
ATOM 947 C C . VAL A 1 135 ? 21.379 -9.888 38.493 1.00 43.12 135 VAL A C 1
ATOM 949 O O . VAL A 1 135 ? 20.180 -9.815 38.681 1.00 43.12 135 VAL A O 1
ATOM 952 N N . GLU A 1 136 ? 21.852 -11.101 38.186 1.00 37.72 136 GLU A N 1
ATOM 953 C CA . GLU A 1 136 ? 23.091 -11.762 38.613 1.00 37.72 136 GLU A CA 1
ATOM 954 C C . GLU A 1 136 ? 23.342 -13.056 37.792 1.00 37.72 136 GLU A C 1
ATOM 956 O O . GLU A 1 136 ? 22.399 -13.686 37.320 1.00 37.72 136 GLU A O 1
ATOM 961 N N . LEU A 1 137 ? 24.618 -13.465 37.740 1.00 42.06 137 LEU A N 1
ATOM 962 C CA . LEU A 1 137 ? 25.114 -14.854 37.770 1.00 42.06 137 LEU A CA 1
ATOM 963 C C . LEU A 1 137 ? 24.884 -15.782 36.551 1.00 42.06 137 LEU A C 1
ATOM 965 O O . LEU A 1 137 ? 23.817 -16.359 36.380 1.00 42.06 137 LEU A O 1
ATOM 969 N N . LEU A 1 138 ? 25.949 -16.054 35.784 1.00 42.38 138 LEU A N 1
ATOM 970 C CA . LEU A 1 138 ? 26.666 -17.347 35.784 1.00 42.38 138 LEU A CA 1
ATOM 971 C C . LEU A 1 138 ? 27.796 -17.358 34.727 1.00 42.38 138 LEU A C 1
ATOM 973 O O . LEU A 1 138 ? 27.562 -17.001 33.574 1.00 42.38 138 LEU A O 1
ATOM 977 N N . ALA A 1 139 ? 28.943 -17.906 35.158 1.00 40.81 139 ALA A N 1
ATOM 978 C CA . ALA A 1 139 ? 30.180 -18.268 34.441 1.00 40.81 139 ALA A CA 1
ATOM 979 C C . ALA A 1 139 ? 31.249 -17.174 34.270 1.00 40.81 139 ALA A C 1
ATOM 981 O O . ALA A 1 139 ? 31.101 -16.285 33.406 1.00 40.81 139 ALA A O 1
#